Protein AF-A0A7S3X6S9-F1 (afdb_monomer_lite)

Sequence (168 aa):
AAAVAGMRDNNAILSSRDWARRDVLMQTKCAPLPREEGRPAPRPLNLVQAATVASHAWPPQSTCETLGLTALCDTVRSVAVNREVIAAVSNKNIFHMLQLYVNGIKAAGIKNSMVVALDDETAAWLKVRDVANYVKVLRSRTGDTGNHATSGLKFKVLIDFLSVGCSV

pLDDT: mean 81.26, std 14.82, range [34.44, 97.06]

Radius of gyration: 19.45 Å; chains: 1; bounding box: 44×47×46 Å

Organism: NCBI:txid141414

Structure (mmCIF, N/CA/C/O backbone):
data_AF-A0A7S3X6S9-F1
#
_entry.id   AF-A0A7S3X6S9-F1
#
loop_
_atom_site.group_PDB
_atom_site.id
_atom_site.type_symbol
_atom_site.label_atom_id
_atom_site.label_alt_id
_atom_site.label_comp_id
_atom_site.label_asym_id
_atom_site.label_entity_id
_atom_site.label_seq_id
_atom_site.pdbx_PDB_ins_code
_atom_site.Cartn_x
_atom_site.Cartn_y
_atom_site.Cartn_z
_atom_site.occupancy
_atom_site.B_iso_or_equiv
_atom_site.auth_seq_id
_atom_site.auth_comp_id
_atom_site.auth_asym_id
_atom_site.auth_atom_id
_atom_site.pdbx_PDB_model_num
ATOM 1 N N . ALA A 1 1 ? 4.856 -30.097 20.262 1.00 42.97 1 ALA A N 1
ATOM 2 C CA . ALA A 1 1 ? 6.168 -29.552 19.867 1.00 42.97 1 ALA A CA 1
ATOM 3 C C . ALA A 1 1 ? 7.185 -30.003 20.903 1.00 42.97 1 ALA A C 1
ATOM 5 O O . ALA A 1 1 ? 7.035 -29.650 22.067 1.00 42.97 1 ALA A O 1
ATOM 6 N N . ALA A 1 2 ? 8.129 -30.867 20.527 1.00 34.44 2 ALA A N 1
ATOM 7 C CA . ALA A 1 2 ? 9.172 -31.302 21.447 1.00 34.44 2 ALA A CA 1
ATOM 8 C C . ALA A 1 2 ? 10.107 -30.115 21.705 1.00 34.44 2 ALA A C 1
ATOM 10 O O . ALA A 1 2 ? 10.751 -29.619 20.783 1.00 34.44 2 ALA A O 1
ATOM 11 N N . ALA A 1 3 ? 10.126 -29.627 22.944 1.00 38.00 3 ALA A N 1
ATOM 12 C CA . ALA A 1 3 ? 11.103 -28.647 23.383 1.00 38.00 3 ALA A CA 1
ATOM 13 C C . ALA A 1 3 ? 12.498 -29.268 23.234 1.00 38.00 3 ALA A C 1
ATOM 15 O O . ALA A 1 3 ? 12.818 -30.251 23.902 1.00 38.00 3 ALA A O 1
ATOM 16 N N . VAL A 1 4 ? 13.320 -28.720 22.340 1.00 45.75 4 VAL A N 1
ATOM 17 C CA . VAL A 1 4 ? 14.735 -29.086 22.262 1.00 45.75 4 VAL A CA 1
ATOM 18 C C . VAL A 1 4 ? 15.390 -28.544 23.531 1.00 45.75 4 VAL A C 1
ATOM 20 O O . VAL A 1 4 ? 15.511 -27.335 23.721 1.00 45.75 4 VAL A O 1
ATOM 23 N N . ALA A 1 5 ? 15.735 -29.449 24.444 1.00 41.09 5 ALA A N 1
ATOM 24 C CA . ALA A 1 5 ? 16.357 -29.119 25.717 1.00 41.09 5 ALA A CA 1
ATOM 25 C C . ALA A 1 5 ? 17.654 -28.319 25.492 1.00 41.09 5 ALA A C 1
ATOM 27 O O . ALA A 1 5 ? 18.556 -28.773 24.787 1.00 41.09 5 ALA A O 1
ATOM 28 N N . GLY A 1 6 ? 17.743 -27.125 26.089 1.00 49.75 6 GLY A N 1
ATOM 29 C CA . GLY A 1 6 ? 18.994 -26.359 26.174 1.00 49.75 6 GLY A CA 1
ATOM 30 C C . GLY A 1 6 ? 18.867 -24.841 26.035 1.00 49.75 6 GLY A C 1
ATOM 31 O O . GLY A 1 6 ? 19.658 -24.127 26.634 1.00 49.75 6 GLY A O 1
ATOM 32 N N . MET A 1 7 ? 17.851 -24.327 25.338 1.00 50.16 7 MET A N 1
ATOM 33 C CA . MET A 1 7 ? 17.516 -22.894 25.291 1.00 50.16 7 MET A CA 1
ATOM 34 C C . MET A 1 7 ? 15.994 -22.772 25.236 1.00 50.16 7 MET A C 1
ATOM 36 O O . MET A 1 7 ? 15.368 -23.235 24.291 1.00 50.16 7 MET A O 1
ATOM 40 N N . ARG A 1 8 ? 15.380 -22.186 26.272 1.00 55.28 8 ARG A N 1
ATOM 41 C CA . ARG A 1 8 ? 13.912 -22.064 26.390 1.00 55.28 8 ARG A CA 1
ATOM 42 C C . ARG A 1 8 ? 13.297 -21.017 25.452 1.00 55.28 8 ARG A C 1
ATOM 44 O O . ARG A 1 8 ? 12.090 -20.812 25.503 1.00 55.28 8 ARG A O 1
ATOM 51 N N . ASP A 1 9 ? 14.102 -20.356 24.624 1.00 69.88 9 ASP A N 1
ATOM 52 C CA . ASP A 1 9 ? 13.660 -19.234 23.805 1.00 69.88 9 ASP A CA 1
ATOM 53 C C . ASP A 1 9 ? 13.986 -19.456 22.322 1.00 69.88 9 ASP A C 1
ATOM 55 O O . ASP A 1 9 ? 15.145 -19.433 21.898 1.00 69.88 9 ASP A O 1
ATOM 59 N N . ASN A 1 10 ? 12.935 -19.636 21.523 1.00 71.38 10 ASN A N 1
ATOM 60 C CA . ASN A 1 10 ? 13.017 -19.736 20.069 1.00 71.38 10 ASN A CA 1
ATOM 61 C C . ASN A 1 10 ? 13.674 -18.488 19.446 1.00 71.38 10 ASN A C 1
ATOM 63 O O . ASN A 1 10 ? 14.363 -18.613 18.435 1.00 71.38 10 ASN A O 1
ATOM 67 N N . ASN A 1 11 ? 13.547 -17.303 20.057 1.00 70.75 11 ASN A N 1
ATOM 68 C CA . ASN A 1 11 ? 14.219 -16.087 19.586 1.00 70.75 11 ASN A CA 1
ATOM 69 C C . ASN A 1 11 ? 15.736 -16.152 19.783 1.00 70.75 11 ASN A C 1
ATOM 71 O O . ASN A 1 11 ? 16.501 -15.654 18.951 1.00 70.75 11 ASN A O 1
ATOM 75 N N . ALA A 1 12 ? 16.190 -16.806 20.851 1.00 71.56 12 ALA A N 1
ATOM 76 C CA . ALA A 1 12 ? 17.608 -17.017 21.098 1.00 71.56 12 ALA A CA 1
ATOM 77 C C . ALA A 1 12 ? 18.196 -18.020 20.089 1.00 71.56 12 ALA A C 1
ATOM 79 O O . ALA A 1 12 ? 19.306 -17.821 19.606 1.00 71.56 12 ALA A O 1
ATOM 80 N N . ILE A 1 13 ? 17.427 -19.036 19.677 1.00 73.94 13 ILE A N 1
ATOM 81 C CA . ILE A 1 13 ? 17.821 -19.962 18.600 1.00 73.94 13 ILE A CA 1
ATOM 82 C C . ILE A 1 13 ? 17.874 -19.231 17.250 1.00 73.94 13 ILE A C 1
ATOM 84 O O . ILE A 1 13 ? 18.866 -19.353 16.533 1.00 73.94 13 ILE A O 1
ATOM 88 N N . LEU A 1 14 ? 16.864 -18.415 16.921 1.00 73.94 14 LEU A N 1
ATOM 89 C CA . LEU A 1 14 ? 16.832 -17.636 15.675 1.00 73.94 14 LEU A CA 1
ATOM 90 C C . LEU A 1 14 ? 17.973 -16.614 15.576 1.00 73.94 14 LEU A C 1
ATOM 92 O O . LEU A 1 14 ? 18.473 -16.378 14.478 1.00 73.94 14 LEU A O 1
ATOM 96 N N . SER A 1 15 ? 18.392 -16.009 16.688 1.00 77.25 15 SER A N 1
ATOM 97 C CA . SER A 1 15 ? 19.510 -15.052 16.722 1.00 77.25 15 SER A CA 1
ATOM 98 C C . SER A 1 15 ? 20.886 -15.710 16.897 1.00 77.25 15 SER A C 1
ATOM 100 O O . SER A 1 15 ? 21.910 -15.047 16.727 1.00 77.25 15 SER A O 1
ATOM 102 N N . SER A 1 16 ? 20.929 -17.013 17.189 1.00 77.94 16 SER A N 1
ATOM 103 C CA . SER A 1 16 ? 22.171 -17.776 17.308 1.00 77.94 16 SER A CA 1
ATOM 104 C C . SER A 1 16 ? 22.775 -18.154 15.951 1.00 77.94 16 SER A C 1
ATOM 106 O O . SER A 1 16 ? 22.122 -18.139 14.905 1.00 77.94 16 SER A O 1
ATOM 108 N N . ARG A 1 17 ? 24.045 -18.568 15.990 1.00 82.88 17 ARG A N 1
ATOM 109 C CA . ARG A 1 17 ? 24.733 -19.258 14.892 1.00 82.88 17 ARG A CA 1
ATOM 110 C C . ARG A 1 17 ? 24.494 -20.777 14.911 1.00 82.88 17 ARG A C 1
ATOM 112 O O . ARG A 1 17 ? 25.267 -21.510 14.326 1.00 82.88 17 ARG A O 1
ATOM 119 N N . ASP A 1 18 ? 23.468 -21.284 15.587 1.00 82.06 18 ASP A N 1
ATOM 120 C CA . ASP A 1 18 ? 23.136 -22.714 15.566 1.00 82.06 18 ASP A CA 1
ATOM 121 C C . ASP A 1 18 ? 22.225 -23.017 14.361 1.00 82.06 18 ASP A C 1
ATOM 123 O O . ASP A 1 18 ? 20.998 -23.088 14.473 1.00 82.06 18 ASP A O 1
ATOM 127 N N . TRP A 1 19 ? 22.832 -23.117 13.170 1.00 80.06 19 TRP A N 1
ATOM 128 C CA . TRP A 1 19 ? 22.105 -23.263 11.899 1.00 80.06 19 TRP A CA 1
ATOM 129 C C . TRP A 1 19 ? 21.225 -24.519 11.864 1.00 80.06 19 TRP A C 1
ATOM 131 O O . TRP A 1 19 ? 20.090 -24.452 11.404 1.00 80.06 19 TRP A O 1
ATOM 141 N N . ALA A 1 20 ? 21.698 -25.631 12.435 1.00 81.44 20 ALA A N 1
ATOM 142 C CA . ALA A 1 20 ? 20.950 -26.886 12.471 1.00 81.44 20 ALA A CA 1
ATOM 143 C C . ALA A 1 20 ? 19.651 -26.753 13.281 1.00 81.44 20 ALA A C 1
ATOM 145 O O . ALA A 1 20 ? 18.583 -27.167 12.829 1.00 81.44 20 ALA A O 1
ATOM 146 N N . ARG A 1 21 ? 19.707 -26.130 14.467 1.00 74.31 21 ARG A N 1
ATOM 147 C CA . ARG A 1 21 ? 18.496 -25.891 15.267 1.00 74.31 21 ARG A CA 1
ATOM 148 C C . ARG A 1 21 ? 17.587 -24.837 14.654 1.00 74.31 21 ARG A C 1
ATOM 150 O O . ARG A 1 21 ? 16.367 -24.957 14.768 1.00 74.31 21 ARG A O 1
ATOM 157 N N . ARG A 1 22 ? 18.157 -23.828 13.994 1.00 75.25 22 ARG A N 1
ATOM 158 C CA . ARG A 1 22 ? 17.389 -22.824 13.257 1.00 75.25 22 ARG A CA 1
ATOM 159 C C . ARG A 1 22 ? 16.584 -23.467 12.129 1.00 75.25 22 ARG A C 1
ATOM 161 O O . ARG A 1 22 ? 15.400 -23.169 12.012 1.00 75.25 22 ARG A O 1
ATOM 168 N N . ASP A 1 23 ? 17.172 -24.382 11.365 1.00 77.25 23 ASP A N 1
ATOM 169 C CA . ASP A 1 23 ? 16.475 -25.083 10.282 1.00 77.25 23 ASP A CA 1
ATOM 170 C C . ASP A 1 23 ? 15.324 -25.944 10.811 1.00 77.25 23 ASP A C 1
ATOM 172 O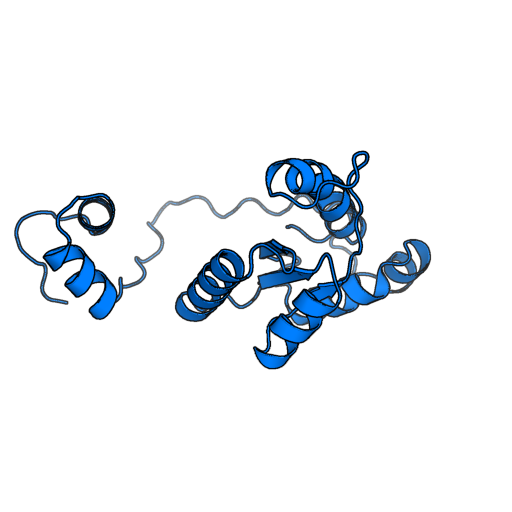 O . ASP A 1 23 ? 14.208 -25.869 10.296 1.00 77.25 23 ASP A O 1
ATOM 176 N N . VAL A 1 24 ? 15.546 -26.681 11.905 1.00 75.69 24 VAL A N 1
ATOM 177 C CA . VAL A 1 24 ? 14.489 -27.459 12.574 1.00 75.69 24 VAL A CA 1
ATOM 178 C C . VAL A 1 24 ? 13.360 -26.553 13.079 1.00 75.69 24 VAL A C 1
ATOM 180 O O . VAL A 1 24 ? 12.184 -26.874 12.902 1.00 75.69 24 VAL A O 1
ATOM 183 N N . LEU A 1 25 ? 13.681 -25.399 13.672 1.00 74.12 25 LEU A N 1
ATOM 184 C CA . LEU A 1 25 ? 12.688 -24.432 14.149 1.00 74.12 25 LEU A CA 1
ATOM 185 C C . LEU A 1 25 ? 11.874 -23.823 12.992 1.00 74.12 25 LEU A C 1
ATOM 187 O O . LEU A 1 25 ? 10.652 -23.702 13.080 1.00 74.12 25 LEU A O 1
ATOM 191 N N . MET A 1 26 ? 12.534 -23.485 11.883 1.00 72.00 26 MET A N 1
ATOM 192 C CA . MET A 1 26 ? 11.876 -22.952 10.685 1.00 72.00 26 MET A CA 1
ATOM 193 C C . MET A 1 26 ? 10.982 -24.003 10.008 1.00 72.00 26 MET A C 1
ATOM 195 O O . MET A 1 26 ? 9.922 -23.654 9.490 1.00 72.00 26 MET A O 1
ATOM 199 N N . GLN A 1 27 ? 11.356 -25.287 10.060 1.00 71.88 27 GLN A N 1
ATOM 200 C CA . GLN A 1 27 ? 10.537 -26.404 9.566 1.00 71.88 27 GLN A CA 1
ATOM 201 C C . GLN A 1 27 ? 9.329 -26.694 10.463 1.00 71.88 27 GLN A C 1
ATOM 203 O O . GLN A 1 27 ? 8.237 -26.968 9.967 1.00 71.88 27 GLN A O 1
ATOM 208 N N . THR A 1 28 ? 9.511 -26.626 11.782 1.00 69.81 28 THR A N 1
ATOM 209 C CA . THR A 1 28 ? 8.459 -26.956 12.756 1.00 69.81 28 THR A CA 1
ATOM 210 C C . THR A 1 28 ? 7.457 -25.824 12.985 1.00 69.81 28 THR A C 1
ATOM 212 O O . THR A 1 28 ? 6.378 -26.101 13.507 1.00 69.81 28 THR A O 1
ATOM 215 N N . LYS A 1 29 ? 7.765 -24.607 12.501 1.00 65.12 29 LYS A N 1
ATOM 216 C CA . LYS A 1 29 ? 7.004 -23.353 12.650 1.00 65.12 29 LYS A CA 1
ATOM 217 C C . LYS A 1 29 ? 6.791 -22.962 14.122 1.00 65.12 29 LYS A C 1
ATOM 219 O O . LYS A 1 29 ? 6.420 -23.766 14.972 1.00 65.12 29 LYS A O 1
ATOM 224 N N . CYS A 1 30 ? 6.983 -21.685 14.445 1.00 67.19 30 CYS A N 1
ATOM 225 C CA . CYS A 1 30 ? 6.664 -21.187 15.783 1.00 67.19 30 CYS A CA 1
ATOM 226 C C . CYS A 1 30 ? 5.145 -21.212 16.007 1.00 67.19 30 CYS A C 1
ATOM 228 O O . CYS A 1 30 ? 4.387 -20.702 15.180 1.00 67.19 30 CYS A O 1
ATOM 230 N N . ALA A 1 31 ? 4.700 -21.763 17.139 1.00 67.12 31 ALA A N 1
ATOM 231 C CA . ALA A 1 31 ? 3.320 -21.593 17.576 1.00 67.12 31 ALA A CA 1
ATOM 232 C C . ALA A 1 31 ? 3.111 -20.134 18.029 1.00 67.12 31 ALA A C 1
ATOM 234 O O . ALA A 1 31 ? 3.965 -19.608 18.752 1.00 67.12 31 ALA A O 1
ATOM 235 N N . PRO A 1 32 ? 2.013 -19.468 17.628 1.00 63.69 32 PRO A N 1
ATOM 236 C CA . PRO A 1 32 ? 1.687 -18.154 18.160 1.00 63.69 32 PRO A CA 1
ATOM 237 C C . PRO A 1 32 ? 1.478 -18.268 19.671 1.00 63.69 32 PRO A C 1
ATOM 239 O O . PRO A 1 32 ? 0.712 -19.111 20.140 1.00 63.69 32 PRO A O 1
ATOM 242 N N . LEU A 1 33 ? 2.179 -17.432 20.436 1.00 68.88 33 LEU A N 1
ATOM 243 C CA . LEU A 1 33 ? 1.949 -17.338 21.873 1.00 68.88 33 LEU A CA 1
ATOM 244 C C . LEU A 1 33 ? 0.613 -16.624 22.120 1.00 68.88 33 LEU A C 1
ATOM 246 O O . LEU A 1 33 ? 0.304 -15.658 21.412 1.00 68.88 33 LEU A O 1
ATOM 250 N N . PRO A 1 34 ? -0.182 -17.064 23.112 1.00 71.06 34 PRO A N 1
ATOM 251 C CA . PRO A 1 34 ? -1.343 -16.303 23.534 1.00 71.06 34 PRO A CA 1
ATOM 252 C C . PRO A 1 34 ? -0.891 -14.919 24.003 1.00 71.06 34 PRO A C 1
ATOM 254 O O . PRO A 1 34 ? 0.214 -14.739 24.520 1.00 71.06 34 PRO A O 1
ATOM 257 N N . ARG A 1 35 ? -1.755 -13.924 23.810 1.00 70.31 35 ARG A N 1
ATOM 258 C CA . ARG A 1 35 ? -1.521 -12.587 24.351 1.00 70.31 35 ARG A CA 1
ATOM 259 C C . ARG A 1 35 ? -1.353 -12.701 25.869 1.00 70.31 35 ARG A C 1
ATOM 261 O O . ARG A 1 35 ? -2.234 -13.237 26.530 1.00 70.31 35 ARG A O 1
ATOM 268 N N . GLU A 1 36 ? -0.245 -12.185 26.397 1.00 78.12 36 GLU A N 1
ATOM 269 C CA . GLU A 1 36 ? 0.003 -12.140 27.843 1.00 78.12 36 GLU A CA 1
ATOM 270 C C . GLU A 1 36 ? -1.147 -11.423 28.569 1.00 78.12 36 GLU A C 1
ATOM 272 O O . GLU A 1 36 ? -1.551 -10.318 28.177 1.00 78.12 36 GLU A O 1
ATOM 277 N N . GLU A 1 37 ? -1.670 -12.055 29.623 1.00 79.44 37 GLU A N 1
ATOM 278 C CA . GLU A 1 37 ? -2.669 -11.452 30.504 1.00 79.44 37 GLU A CA 1
ATOM 279 C C . GLU A 1 37 ? -2.120 -10.153 31.109 1.00 79.44 37 GLU A C 1
ATOM 281 O O . GLU A 1 37 ? -0.960 -10.067 31.506 1.00 79.44 37 GLU A O 1
ATOM 286 N N . GLY A 1 38 ? -2.944 -9.103 31.131 1.00 81.31 38 GLY A N 1
ATOM 287 C CA . GLY A 1 38 ? -2.544 -7.788 31.640 1.00 81.31 38 GLY A CA 1
ATOM 288 C C . GLY A 1 38 ? -1.829 -6.875 30.637 1.00 81.31 38 GLY A C 1
ATOM 289 O O . GLY A 1 38 ? -1.578 -5.716 30.968 1.00 81.31 38 GLY A O 1
ATOM 290 N N . ARG A 1 39 ? -1.551 -7.308 29.392 1.00 76.50 39 ARG A N 1
ATOM 291 C CA . ARG A 1 39 ? -1.072 -6.363 28.364 1.00 76.50 39 ARG A CA 1
ATOM 292 C C . ARG A 1 39 ? -2.138 -5.304 28.062 1.00 76.50 39 ARG A C 1
ATOM 294 O O . ARG A 1 39 ? -3.241 -5.687 27.647 1.00 76.50 39 ARG A O 1
ATOM 301 N N . PRO A 1 40 ? -1.811 -3.999 28.143 1.00 81.50 40 PRO A N 1
ATOM 302 C CA . PRO A 1 40 ? -2.761 -2.933 27.849 1.00 81.50 40 PRO A CA 1
ATOM 303 C C . PRO A 1 40 ? -3.306 -3.074 26.429 1.00 81.50 40 PRO A C 1
ATOM 305 O O . PRO A 1 40 ? -2.583 -3.466 25.504 1.00 81.50 40 PRO A O 1
ATOM 308 N N . ALA A 1 41 ? -4.601 -2.800 26.254 1.00 78.50 41 ALA A N 1
ATOM 309 C CA . ALA A 1 41 ? -5.222 -2.793 24.934 1.00 78.50 41 ALA A CA 1
ATOM 310 C C . ALA A 1 41 ? -4.424 -1.875 23.983 1.00 78.50 41 ALA A C 1
ATOM 312 O O . ALA A 1 41 ? -3.895 -0.854 24.437 1.00 78.50 41 ALA A O 1
ATOM 313 N N . PRO A 1 42 ? -4.298 -2.223 22.687 1.00 79.19 42 PRO A N 1
ATOM 314 C CA . PRO A 1 42 ? -3.674 -1.328 21.722 1.00 79.19 42 PRO A CA 1
ATOM 315 C C . PRO A 1 42 ? -4.357 0.039 21.779 1.00 79.19 42 PRO A C 1
ATOM 317 O O . PRO A 1 42 ? -5.587 0.119 21.822 1.00 79.19 42 PRO A O 1
ATOM 320 N N . ARG A 1 43 ? -3.564 1.115 21.812 1.00 81.25 43 ARG A N 1
ATOM 321 C CA . ARG A 1 43 ? -4.111 2.474 21.774 1.00 81.25 43 ARG A CA 1
ATOM 322 C C . ARG A 1 43 ? -4.892 2.646 20.465 1.00 81.25 43 ARG A C 1
ATOM 324 O O . ARG A 1 43 ? -4.364 2.250 19.425 1.00 81.25 43 ARG A O 1
ATOM 331 N N . PRO A 1 44 ? -6.089 3.259 20.478 1.00 76.19 44 PRO A N 1
ATOM 332 C CA . PRO A 1 44 ? -6.787 3.570 19.239 1.00 76.19 44 PRO A CA 1
ATOM 333 C C . PRO A 1 44 ? -5.930 4.470 18.341 1.00 76.19 44 PRO A C 1
ATOM 335 O O . PRO A 1 44 ? -5.154 5.308 18.821 1.00 76.19 44 PRO A O 1
ATOM 338 N N . LEU A 1 45 ? -6.083 4.294 17.029 1.00 73.94 45 LEU A N 1
ATOM 339 C CA . LEU A 1 45 ? -5.426 5.141 16.043 1.00 73.94 45 LEU A CA 1
ATOM 340 C C . LEU A 1 45 ? -5.861 6.597 16.209 1.00 73.94 45 LEU A C 1
ATOM 342 O O . LEU A 1 45 ? -7.038 6.895 16.417 1.00 73.94 45 LEU A O 1
ATOM 346 N N . ASN A 1 46 ? -4.906 7.512 16.052 1.00 78.69 46 ASN A N 1
ATOM 347 C CA . ASN A 1 46 ? -5.212 8.930 15.919 1.00 78.69 46 ASN A CA 1
ATOM 348 C C . ASN A 1 46 ? -5.534 9.224 14.451 1.00 78.69 46 ASN A C 1
ATOM 350 O O . ASN A 1 46 ? -4.651 9.593 13.677 1.00 78.69 46 ASN A O 1
ATOM 354 N N . LEU A 1 47 ? -6.774 8.947 14.054 1.00 74.12 47 LEU A N 1
ATOM 355 C CA . LEU A 1 47 ? -7.193 9.068 12.664 1.00 74.12 47 LEU A CA 1
ATOM 356 C C . LEU A 1 47 ? -7.218 10.541 12.241 1.00 74.12 47 LEU A C 1
ATOM 358 O O . LEU A 1 47 ? -7.929 11.349 12.833 1.00 74.12 47 LEU A O 1
ATOM 362 N N . VAL A 1 48 ? -6.487 10.866 11.171 1.00 72.31 48 VAL A N 1
ATOM 363 C CA . VAL A 1 48 ? -6.519 12.197 10.536 1.00 72.31 48 VAL A CA 1
ATOM 364 C C . VAL A 1 48 ? -7.920 12.506 9.994 1.00 72.31 48 VAL A C 1
ATOM 366 O O . VAL A 1 48 ? -8.366 13.649 10.022 1.00 72.31 48 VAL A O 1
ATOM 369 N N . GLN A 1 49 ? -8.643 11.474 9.549 1.00 67.69 49 GLN A N 1
ATOM 370 C CA . GLN A 1 49 ? -10.031 11.571 9.113 1.00 67.69 49 GLN A CA 1
ATOM 371 C C . GLN A 1 49 ? -10.961 10.930 10.148 1.00 67.69 49 GLN A C 1
ATOM 373 O O . GLN A 1 49 ? -10.805 9.754 10.485 1.00 67.69 49 GLN A O 1
ATOM 378 N N . ALA A 1 50 ? -11.943 11.696 10.632 1.00 63.81 50 ALA A N 1
ATOM 379 C CA . ALA A 1 50 ? -12.831 11.287 11.716 1.00 63.81 50 ALA A CA 1
ATOM 380 C C . ALA A 1 50 ? -13.487 9.910 11.477 1.00 63.81 50 ALA A C 1
ATOM 382 O O . ALA A 1 50 ? -13.911 9.563 10.371 1.00 63.81 50 ALA A O 1
ATOM 383 N N . ALA A 1 51 ? -13.606 9.126 12.552 1.00 60.88 51 ALA A N 1
ATOM 384 C CA . ALA A 1 51 ? -14.271 7.819 12.552 1.00 60.88 51 ALA A CA 1
ATOM 385 C C . ALA A 1 51 ? -15.792 7.899 12.299 1.00 60.88 51 ALA A C 1
ATOM 387 O O . ALA A 1 51 ? -16.441 6.867 12.174 1.00 60.88 51 ALA A O 1
ATOM 388 N N . THR A 1 52 ? -16.360 9.109 12.219 1.00 57.03 52 THR A N 1
ATOM 389 C CA . THR A 1 52 ? -17.785 9.358 11.946 1.00 57.03 52 THR A CA 1
ATOM 390 C C . THR A 1 52 ? -18.204 8.983 10.525 1.00 57.03 52 THR A C 1
ATOM 392 O O . THR A 1 52 ? -19.384 8.748 10.283 1.00 57.03 52 THR A O 1
ATOM 395 N N . VAL A 1 53 ? -17.256 8.872 9.589 1.00 60.94 53 VAL A N 1
ATOM 396 C CA . VAL A 1 53 ? -17.500 8.211 8.303 1.00 60.94 53 VAL A CA 1
ATOM 397 C C . VAL A 1 53 ? -17.621 6.712 8.575 1.00 60.94 53 VAL A C 1
ATOM 399 O O . VAL A 1 53 ? -16.652 6.105 9.042 1.00 60.94 53 VAL A O 1
ATOM 402 N N . ALA A 1 54 ? -18.789 6.123 8.289 1.00 64.12 54 ALA A N 1
ATOM 403 C CA . ALA A 1 54 ? -19.009 4.681 8.405 1.00 64.12 54 ALA A CA 1
ATOM 404 C C . ALA A 1 54 ? -17.828 3.915 7.782 1.00 64.12 54 ALA A C 1
ATOM 406 O O . ALA A 1 54 ? -17.332 4.312 6.728 1.00 64.12 54 ALA A O 1
ATOM 407 N N . SER A 1 55 ? -17.356 2.837 8.417 1.00 61.44 55 SER A N 1
ATOM 408 C CA . SER A 1 55 ? -16.149 2.113 7.972 1.00 61.44 55 SER A CA 1
ATOM 409 C C . SER A 1 55 ? -16.217 1.681 6.501 1.00 61.44 55 SER A C 1
ATOM 411 O O . SER A 1 55 ? -15.197 1.677 5.820 1.00 61.44 55 SER A O 1
ATOM 413 N N . HIS A 1 56 ? -17.423 1.407 5.999 1.00 63.22 56 HIS A N 1
ATOM 414 C CA . HIS A 1 56 ? -17.717 1.033 4.612 1.00 63.22 56 HIS A CA 1
ATOM 415 C C . HIS A 1 56 ? -17.606 2.198 3.607 1.00 63.22 56 HIS A C 1
ATOM 417 O O . HIS A 1 56 ? -17.469 1.965 2.412 1.00 63.22 56 HIS A O 1
ATOM 423 N N . ALA A 1 57 ? -17.681 3.445 4.078 1.00 76.62 57 ALA A N 1
ATOM 424 C CA . ALA A 1 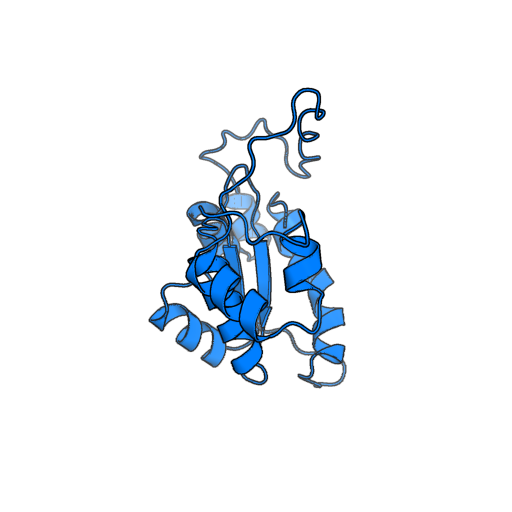57 ? -17.612 4.668 3.273 1.00 76.62 57 ALA A CA 1
ATOM 425 C C . ALA A 1 57 ? -16.208 5.310 3.287 1.00 76.62 57 ALA A C 1
ATOM 427 O O . ALA A 1 57 ? -16.025 6.438 2.829 1.00 76.62 57 ALA A O 1
ATOM 428 N N . TRP A 1 58 ? -15.216 4.597 3.829 1.00 85.69 58 TRP A N 1
ATOM 429 C CA . TRP A 1 58 ? -13.823 5.017 3.899 1.00 85.69 58 TRP A CA 1
ATOM 430 C C . TRP A 1 58 ? -12.949 4.239 2.884 1.00 85.69 58 TRP A C 1
ATOM 432 O O . TRP A 1 58 ? -13.154 3.037 2.705 1.00 85.69 58 TRP A O 1
ATOM 442 N N . PRO A 1 59 ? -11.960 4.883 2.233 1.00 89.81 59 PRO A N 1
ATOM 443 C CA . PRO A 1 59 ? -11.788 6.335 2.154 1.00 89.81 59 PRO A CA 1
ATOM 444 C C . PRO A 1 59 ? -12.922 6.985 1.332 1.00 89.81 59 PRO A C 1
ATOM 446 O O . PRO A 1 59 ? -13.400 6.351 0.382 1.00 89.81 59 PRO A O 1
ATOM 449 N N . PRO A 1 60 ? -13.365 8.219 1.657 1.00 86.44 60 PRO A N 1
ATOM 450 C CA . PRO A 1 60 ? -14.397 8.909 0.888 1.00 86.44 60 PRO A CA 1
ATOM 451 C C . PRO A 1 60 ? -13.958 9.146 -0.554 1.00 86.44 60 PRO A C 1
ATOM 453 O O . PRO A 1 60 ? -12.882 9.694 -0.798 1.00 86.44 60 PRO A O 1
ATOM 456 N N . GLN A 1 61 ? -14.822 8.791 -1.503 1.00 87.50 61 GLN A N 1
ATOM 457 C CA . GLN A 1 61 ? -14.532 8.907 -2.933 1.00 87.50 61 GLN A CA 1
ATOM 458 C C . GLN A 1 61 ? -14.136 10.336 -3.340 1.00 87.50 61 GLN A C 1
ATOM 460 O O . GLN A 1 61 ? -13.161 10.522 -4.062 1.00 87.50 61 GLN A O 1
ATOM 465 N N . SER A 1 62 ? -14.808 11.351 -2.791 1.00 87.88 62 SER A N 1
ATOM 466 C CA . SER A 1 62 ? -14.493 12.762 -3.045 1.00 87.88 62 SER A CA 1
ATOM 467 C C . SER A 1 62 ? -13.075 13.150 -2.613 1.00 87.88 62 SER A C 1
ATOM 469 O O . SER A 1 62 ? -12.413 13.926 -3.301 1.00 87.88 62 SER A O 1
ATOM 471 N N . THR A 1 63 ? -12.571 12.597 -1.504 1.00 87.81 63 THR A N 1
ATOM 472 C CA . THR A 1 63 ? -11.185 12.802 -1.058 1.00 87.81 63 THR A CA 1
ATOM 473 C C . THR A 1 63 ? -10.207 12.136 -2.022 1.00 87.81 63 THR A C 1
ATOM 475 O O . THR A 1 63 ? -9.222 12.756 -2.416 1.00 87.81 63 THR A O 1
ATOM 478 N N . CYS A 1 64 ? -10.497 10.904 -2.442 1.00 91.00 64 CYS A N 1
ATOM 479 C CA . CYS A 1 64 ? -9.669 10.159 -3.390 1.00 91.00 64 CYS A CA 1
ATOM 480 C C . CYS A 1 64 ? -9.536 10.880 -4.734 1.00 91.00 64 CYS A C 1
ATOM 482 O O . CYS A 1 64 ? -8.429 11.009 -5.250 1.00 91.00 64 CYS A O 1
ATOM 484 N N . GLU A 1 65 ? -10.645 11.396 -5.265 1.00 92.50 65 GLU A N 1
ATOM 485 C CA . GLU A 1 65 ? -10.681 12.132 -6.531 1.00 92.50 65 GLU A CA 1
ATOM 486 C C . GLU A 1 65 ? -9.969 13.482 -6.425 1.00 92.50 65 GLU A C 1
ATOM 488 O O . GLU A 1 65 ? -9.118 13.789 -7.255 1.00 92.50 65 GLU A O 1
ATOM 493 N N . THR A 1 66 ? -10.241 14.252 -5.364 1.00 91.62 66 THR A N 1
ATOM 494 C CA . THR A 1 66 ? -9.614 15.569 -5.140 1.00 91.62 66 THR A CA 1
ATOM 495 C C . THR A 1 66 ? -8.090 15.467 -5.041 1.00 91.62 66 THR A C 1
ATOM 497 O O . THR A 1 66 ? -7.375 16.342 -5.522 1.00 91.62 66 THR A O 1
ATOM 500 N N . LEU A 1 67 ? -7.580 14.396 -4.425 1.00 89.56 67 LEU A N 1
ATOM 501 C CA . LEU A 1 67 ? -6.143 14.163 -4.266 1.00 89.56 67 LEU A CA 1
ATOM 502 C C . LEU A 1 67 ? -5.509 13.422 -5.456 1.00 89.56 67 LEU A C 1
ATOM 504 O O . LEU A 1 67 ? -4.288 13.278 -5.490 1.00 89.56 67 LEU A O 1
ATOM 508 N N . GLY A 1 68 ? -6.304 12.926 -6.410 1.00 92.69 68 GLY A N 1
ATOM 509 C CA . GLY A 1 68 ? -5.813 12.076 -7.499 1.00 92.69 68 GLY A CA 1
ATOM 510 C C . GLY A 1 68 ? -5.273 10.719 -7.024 1.00 92.69 68 GLY A C 1
ATOM 511 O O . GLY A 1 68 ? -4.384 10.153 -7.655 1.00 92.69 68 GLY A O 1
ATOM 512 N N . LEU A 1 69 ? -5.785 10.199 -5.904 1.00 94.38 69 LEU A N 1
ATOM 513 C CA . LEU A 1 69 ? -5.322 8.975 -5.234 1.00 94.38 69 LEU A CA 1
ATOM 514 C C . LEU A 1 69 ? -6.308 7.804 -5.365 1.00 94.38 69 LEU A C 1
ATOM 516 O O . LEU A 1 69 ? -6.273 6.874 -4.561 1.00 94.38 69 LEU A O 1
ATOM 520 N N . THR A 1 70 ? -7.183 7.811 -6.372 1.00 94.81 70 THR A N 1
ATOM 521 C CA . THR A 1 70 ? -8.224 6.784 -6.564 1.00 94.81 70 THR A CA 1
ATOM 522 C C . THR A 1 70 ? -7.664 5.359 -6.560 1.00 94.81 70 THR A C 1
ATOM 524 O O . THR A 1 70 ? -8.157 4.515 -5.820 1.00 94.81 70 THR A O 1
ATOM 527 N N . ALA A 1 71 ? -6.559 5.108 -7.271 1.00 94.69 71 ALA A N 1
ATOM 528 C CA . ALA A 1 71 ? -5.927 3.785 -7.303 1.00 94.69 71 ALA A CA 1
ATOM 529 C C . ALA A 1 71 ? -5.426 3.317 -5.922 1.00 94.69 71 ALA A C 1
ATOM 531 O O . ALA A 1 71 ? -5.550 2.140 -5.570 1.00 94.69 71 ALA A O 1
ATOM 532 N N . LEU A 1 72 ? -4.880 4.237 -5.117 1.00 95.69 72 LEU A N 1
ATOM 533 C CA . LEU A 1 72 ? -4.490 3.935 -3.743 1.00 95.69 72 LEU A CA 1
ATOM 534 C C . LEU A 1 72 ? -5.726 3.624 -2.897 1.00 95.69 72 LEU A C 1
ATOM 536 O O . LEU A 1 72 ? -5.737 2.610 -2.203 1.00 95.69 72 LEU A O 1
ATOM 540 N N . CYS A 1 73 ? -6.758 4.466 -2.979 1.00 95.00 73 CYS A N 1
ATOM 541 C CA . CYS A 1 73 ? -8.009 4.289 -2.249 1.00 95.00 73 CYS A CA 1
ATOM 542 C C . CYS A 1 73 ? -8.668 2.933 -2.521 1.00 95.00 73 CYS A C 1
ATOM 544 O O . CYS A 1 73 ? -9.085 2.260 -1.581 1.00 95.00 73 CYS A O 1
ATOM 546 N N . ASP A 1 74 ? -8.727 2.511 -3.783 1.00 95.00 74 ASP A N 1
ATOM 547 C CA . ASP A 1 74 ? -9.308 1.222 -4.165 1.00 95.00 74 ASP A CA 1
ATOM 548 C C . ASP A 1 74 ? -8.507 0.055 -3.591 1.00 95.00 74 ASP A C 1
ATOM 550 O O . ASP A 1 74 ? -9.075 -0.899 -3.053 1.00 95.00 74 ASP A O 1
ATOM 554 N N . THR A 1 75 ? -7.178 0.175 -3.610 1.00 95.31 75 THR A N 1
ATOM 555 C CA . THR A 1 75 ? -6.295 -0.839 -3.037 1.00 95.31 75 THR A CA 1
ATOM 556 C C . THR A 1 75 ? -6.483 -0.933 -1.525 1.00 95.31 75 THR A C 1
ATOM 558 O O . THR A 1 75 ? -6.788 -2.015 -1.024 1.00 95.31 75 THR A O 1
ATOM 561 N N . VAL A 1 76 ? -6.381 0.179 -0.784 1.00 94.94 76 VAL A N 1
ATOM 562 C CA . VAL A 1 76 ? -6.522 0.157 0.686 1.00 94.94 76 VAL A CA 1
ATOM 563 C C . VAL A 1 76 ? -7.920 -0.263 1.121 1.00 94.94 76 VAL A C 1
ATOM 565 O O . VAL A 1 76 ? -8.046 -0.955 2.122 1.00 94.94 76 VAL A O 1
ATOM 568 N N . ARG A 1 77 ? -8.970 0.052 0.354 1.00 92.50 77 ARG A N 1
ATOM 569 C CA . ARG A 1 77 ? -10.332 -0.417 0.648 1.00 92.50 77 ARG A CA 1
ATOM 570 C C . ARG A 1 77 ? -10.443 -1.943 0.604 1.00 92.50 77 ARG A C 1
ATOM 572 O O . ARG A 1 77 ? -11.227 -2.513 1.354 1.00 92.50 77 ARG A O 1
ATOM 579 N N . SER A 1 78 ? -9.654 -2.597 -0.251 1.00 92.19 78 SER A N 1
ATOM 580 C CA . SER A 1 78 ? -9.662 -4.057 -0.392 1.00 92.19 78 SER A CA 1
ATOM 581 C C . SER A 1 78 ? -8.824 -4.793 0.660 1.00 92.19 78 SER A C 1
ATOM 583 O O . SER A 1 78 ? -9.190 -5.900 1.049 1.00 92.19 78 SER A O 1
ATOM 585 N N . VAL A 1 79 ? -7.718 -4.199 1.129 1.00 94.62 79 VAL A N 1
ATOM 586 C CA . VAL A 1 79 ? -6.762 -4.893 2.015 1.00 94.62 79 VAL A CA 1
ATOM 587 C C . VAL A 1 79 ? -6.714 -4.366 3.444 1.00 94.62 79 VAL A C 1
ATOM 589 O O . VAL A 1 79 ? -6.247 -5.081 4.328 1.00 94.62 79 VAL A O 1
ATOM 592 N N . ALA A 1 80 ? -7.150 -3.133 3.705 1.00 93.19 80 ALA A N 1
ATOM 593 C CA . ALA A 1 80 ? -7.004 -2.542 5.028 1.00 93.19 80 ALA A CA 1
ATOM 594 C C . ALA A 1 80 ? -7.885 -3.246 6.060 1.00 93.19 80 ALA A C 1
ATOM 596 O O . ALA A 1 80 ? -9.065 -3.517 5.841 1.00 93.19 80 ALA A O 1
ATOM 597 N N . VAL A 1 81 ? -7.315 -3.460 7.242 1.00 90.56 81 VAL A N 1
ATOM 598 C CA . VAL A 1 81 ? -8.041 -3.925 8.425 1.00 90.56 81 VAL A CA 1
ATOM 599 C C . VAL A 1 81 ? -8.022 -2.779 9.419 1.00 90.56 81 VAL A C 1
ATOM 601 O O . VAL A 1 81 ? -6.955 -2.279 9.741 1.00 90.56 81 VAL A O 1
ATOM 604 N N . ASN A 1 82 ? -9.188 -2.308 9.867 1.00 87.50 82 ASN A N 1
ATOM 605 C CA . ASN A 1 82 ? -9.295 -1.145 10.763 1.00 87.50 82 ASN A CA 1
ATOM 606 C C . ASN A 1 82 ? -8.592 0.126 10.242 1.00 87.50 82 ASN A C 1
ATOM 608 O O . ASN A 1 82 ? -8.094 0.925 11.028 1.00 87.50 82 ASN A O 1
ATOM 612 N N . ARG A 1 83 ? -8.586 0.334 8.915 1.00 90.25 83 ARG A N 1
ATOM 613 C CA . ARG A 1 83 ? -7.844 1.417 8.237 1.00 90.25 83 ARG A CA 1
ATOM 614 C C . ARG A 1 83 ? -6.318 1.297 8.378 1.00 90.25 83 ARG A C 1
ATOM 616 O O . ARG A 1 83 ? -5.626 2.301 8.270 1.00 90.25 83 ARG A O 1
ATOM 623 N N . GLU A 1 84 ? -5.797 0.091 8.605 1.00 90.88 84 GLU A N 1
ATOM 624 C CA . GLU A 1 84 ? -4.365 -0.200 8.736 1.00 90.88 84 GLU A CA 1
ATOM 625 C C . GLU A 1 84 ? -3.880 -1.120 7.618 1.00 90.88 84 GLU A C 1
ATOM 627 O O . GLU A 1 84 ? -4.504 -2.149 7.324 1.00 90.88 84 GLU A O 1
ATOM 632 N N . VAL A 1 85 ? -2.721 -0.792 7.052 1.00 95.38 85 VAL A N 1
ATOM 633 C CA . VAL A 1 85 ? -2.000 -1.639 6.099 1.00 95.38 85 VAL A CA 1
ATOM 634 C C . VAL A 1 85 ? -0.514 -1.667 6.427 1.00 95.38 85 VAL A C 1
ATOM 636 O O . VAL A 1 85 ? 0.035 -0.702 6.937 1.00 95.38 85 VAL A O 1
ATOM 639 N N . ILE A 1 86 ? 0.162 -2.755 6.077 1.00 95.75 86 ILE A N 1
ATOM 640 C CA . ILE A 1 86 ? 1.620 -2.805 5.997 1.00 95.75 86 ILE A CA 1
ATOM 641 C C . ILE A 1 86 ? 2.002 -2.537 4.544 1.00 95.75 86 ILE A C 1
ATOM 643 O O . ILE A 1 86 ? 1.707 -3.353 3.669 1.00 95.75 86 ILE A O 1
ATOM 647 N N . ALA A 1 87 ? 2.669 -1.416 4.280 1.00 95.12 87 ALA A N 1
ATOM 648 C CA . ALA A 1 87 ? 3.134 -1.079 2.938 1.00 95.12 87 ALA A CA 1
ATOM 649 C C . ALA A 1 87 ? 4.649 -1.274 2.800 1.00 95.12 87 ALA A C 1
ATOM 651 O O . ALA A 1 87 ? 5.435 -0.714 3.564 1.00 95.12 87 ALA A O 1
ATOM 652 N N . ALA A 1 88 ? 5.076 -2.013 1.776 1.00 93.50 88 ALA A N 1
ATOM 653 C CA . ALA A 1 88 ? 6.461 -1.978 1.305 1.00 93.50 88 ALA A CA 1
ATOM 654 C C . ALA A 1 88 ? 6.580 -1.061 0.085 1.00 93.50 88 ALA A C 1
ATOM 656 O O . ALA A 1 88 ? 5.689 -1.030 -0.754 1.00 93.50 88 ALA A O 1
ATOM 657 N N . VAL A 1 89 ? 7.691 -0.339 -0.051 1.00 91.69 89 VAL A N 1
ATOM 658 C CA . VAL A 1 89 ? 7.990 0.470 -1.244 1.00 91.69 89 VAL A CA 1
ATOM 659 C C . VAL A 1 89 ? 9.120 -0.208 -2.004 1.00 91.69 89 VAL A C 1
ATOM 661 O O . VAL A 1 89 ? 10.160 -0.497 -1.410 1.00 91.69 89 VAL A O 1
ATOM 664 N N . SER A 1 90 ? 8.926 -0.497 -3.292 1.00 91.25 90 SER A N 1
ATOM 665 C CA . SER A 1 90 ? 9.903 -1.274 -4.060 1.00 91.25 90 SER A CA 1
ATOM 666 C C . SER A 1 90 ? 9.923 -0.935 -5.550 1.00 91.25 90 SER A C 1
ATOM 668 O O . SER A 1 90 ? 8.997 -0.325 -6.083 1.00 91.25 90 SER A O 1
ATOM 670 N N . ASN A 1 91 ? 11.008 -1.335 -6.207 1.00 90.56 91 ASN A N 1
ATOM 671 C CA . ASN A 1 91 ? 11.250 -1.175 -7.635 1.00 90.56 91 ASN A CA 1
ATOM 672 C C . ASN A 1 91 ? 11.929 -2.434 -8.196 1.00 90.56 91 ASN A C 1
ATOM 674 O O . ASN A 1 91 ? 12.363 -3.319 -7.444 1.00 90.56 91 ASN A O 1
ATOM 678 N N . LYS A 1 92 ? 12.074 -2.491 -9.518 1.00 90.88 92 LYS A N 1
ATOM 679 C CA . LYS A 1 92 ? 12.605 -3.667 -10.216 1.00 90.88 92 LYS A CA 1
ATOM 680 C C . LYS A 1 92 ? 14.038 -4.047 -9.848 1.00 90.88 92 LYS A C 1
ATOM 682 O O . LYS A 1 92 ? 14.416 -5.213 -9.946 1.00 90.88 92 LYS A O 1
ATOM 687 N N . ASN A 1 93 ? 14.838 -3.092 -9.375 1.00 87.75 93 ASN A N 1
ATOM 688 C CA . ASN A 1 93 ? 16.257 -3.309 -9.089 1.00 87.75 93 ASN A CA 1
ATOM 689 C C . ASN A 1 93 ? 16.484 -4.191 -7.850 1.00 87.75 93 ASN A C 1
ATOM 691 O O . ASN A 1 93 ? 17.581 -4.711 -7.652 1.00 87.75 93 ASN A O 1
ATOM 695 N N . ILE A 1 94 ? 15.461 -4.373 -7.008 1.00 86.06 94 ILE A N 1
ATOM 696 C CA . ILE A 1 94 ? 15.560 -5.091 -5.730 1.00 86.06 94 ILE A CA 1
ATOM 697 C C . ILE A 1 94 ? 14.556 -6.243 -5.605 1.00 86.06 94 ILE A C 1
ATOM 699 O O . ILE A 1 94 ? 14.152 -6.603 -4.497 1.00 86.06 94 ILE A O 1
ATOM 703 N N . PHE A 1 95 ? 14.188 -6.882 -6.722 1.00 91.19 95 PHE A N 1
ATOM 704 C CA . PHE A 1 95 ? 13.252 -8.015 -6.717 1.00 91.19 95 PHE A CA 1
ATOM 705 C C . PHE A 1 95 ? 13.635 -9.155 -5.775 1.00 91.19 95 PHE A C 1
ATOM 707 O O . PHE A 1 95 ? 12.750 -9.770 -5.188 1.00 91.19 95 PHE A O 1
ATOM 714 N N . HIS A 1 96 ? 14.926 -9.418 -5.571 1.00 89.12 96 HIS A N 1
ATOM 715 C CA . HIS A 1 96 ? 15.359 -10.438 -4.615 1.00 89.12 96 HIS A CA 1
ATOM 716 C C . HIS A 1 96 ? 14.896 -10.116 -3.178 1.00 89.12 96 HIS A C 1
ATOM 718 O O . HIS A 1 96 ? 14.399 -11.002 -2.484 1.00 89.12 96 HIS A O 1
ATOM 724 N N . MET A 1 97 ? 14.962 -8.846 -2.756 1.00 90.69 97 MET A N 1
ATOM 725 C CA . MET A 1 97 ? 14.454 -8.405 -1.450 1.00 90.69 97 MET A CA 1
ATOM 726 C C . MET A 1 97 ? 12.927 -8.379 -1.414 1.00 90.69 97 MET A C 1
ATOM 728 O O . MET A 1 97 ? 12.326 -8.800 -0.426 1.00 90.69 97 MET A O 1
ATOM 732 N N . LEU A 1 98 ? 12.288 -7.928 -2.497 1.00 93.75 98 LEU A N 1
ATOM 733 C CA . LEU A 1 98 ? 10.829 -7.915 -2.595 1.00 93.75 98 LEU A CA 1
ATOM 734 C C . LEU A 1 98 ? 10.245 -9.331 -2.499 1.00 93.75 98 LEU A C 1
ATOM 736 O O . LEU A 1 98 ? 9.251 -9.545 -1.811 1.00 93.75 98 LEU A O 1
ATOM 740 N N . GLN A 1 99 ? 10.887 -10.315 -3.130 1.00 94.75 99 GLN A N 1
ATOM 741 C CA . GLN A 1 99 ? 10.481 -11.717 -3.066 1.00 94.75 99 GLN A CA 1
ATOM 742 C C . GLN A 1 99 ? 10.573 -12.277 -1.646 1.00 94.75 99 GLN A C 1
ATOM 744 O O . GLN A 1 99 ? 9.656 -12.980 -1.220 1.00 94.75 99 GLN A O 1
ATOM 749 N N . LEU A 1 100 ? 11.629 -11.938 -0.899 1.00 93.75 100 LEU A N 1
ATOM 750 C CA . LEU A 1 100 ? 11.753 -12.313 0.511 1.00 93.75 100 LEU A CA 1
ATOM 751 C C . LEU A 1 100 ? 10.635 -11.692 1.358 1.00 93.75 100 LEU A C 1
ATOM 753 O O . LEU A 1 100 ? 10.004 -12.403 2.139 1.00 93.75 100 LEU A O 1
ATOM 757 N N . TYR A 1 101 ? 10.343 -10.403 1.160 1.00 94.50 101 TYR A N 1
ATOM 758 C CA . TYR A 1 101 ? 9.246 -9.716 1.844 1.00 94.50 101 TYR A CA 1
ATOM 759 C C . TYR A 1 101 ? 7.886 -10.366 1.549 1.00 94.50 101 TYR A C 1
ATOM 761 O O . TYR A 1 101 ? 7.181 -10.760 2.477 1.00 94.50 101 TYR A O 1
ATOM 769 N N . VAL A 1 102 ? 7.541 -10.550 0.268 1.00 95.56 102 VAL A N 1
ATOM 770 C CA . VAL A 1 102 ? 6.258 -11.142 -0.153 1.00 95.56 102 VAL A CA 1
ATOM 771 C C . VAL A 1 102 ? 6.095 -12.557 0.400 1.00 95.56 102 VAL A C 1
ATOM 773 O O . VAL A 1 102 ? 5.027 -12.903 0.907 1.00 95.56 102 VAL A O 1
ATOM 776 N N . ASN A 1 103 ? 7.150 -13.372 0.354 1.00 94.56 103 ASN A N 1
ATOM 777 C CA . ASN A 1 103 ? 7.113 -14.724 0.908 1.00 94.56 103 ASN A CA 1
ATOM 778 C C . ASN A 1 103 ? 6.926 -14.707 2.428 1.00 94.56 103 ASN A C 1
ATOM 780 O O . ASN A 1 103 ? 6.139 -15.495 2.947 1.00 94.56 103 ASN A O 1
ATOM 784 N N . GLY A 1 104 ? 7.608 -13.797 3.130 1.00 92.19 104 GLY A N 1
ATOM 785 C CA . GLY A 1 104 ? 7.483 -13.635 4.578 1.00 92.19 104 GLY A CA 1
ATOM 786 C C . GLY A 1 104 ? 6.069 -13.240 5.003 1.00 92.19 104 GLY A C 1
ATOM 787 O O . GLY A 1 104 ? 5.491 -13.885 5.873 1.00 92.19 104 GLY A O 1
ATOM 788 N N . ILE A 1 105 ? 5.480 -12.243 4.339 1.00 94.44 105 ILE A N 1
ATOM 789 C CA . ILE A 1 105 ? 4.100 -11.792 4.573 1.00 94.44 105 ILE A CA 1
ATOM 790 C C . ILE A 1 105 ? 3.096 -12.935 4.382 1.00 94.44 105 ILE A C 1
ATOM 792 O O . ILE A 1 105 ? 2.262 -13.180 5.257 1.00 94.44 105 ILE A O 1
ATOM 796 N N . LYS A 1 106 ? 3.203 -13.672 3.267 1.00 92.06 106 LYS A N 1
ATOM 797 C CA . LYS A 1 106 ? 2.311 -14.802 2.972 1.00 92.06 106 LYS A CA 1
ATOM 798 C C . LYS A 1 106 ? 2.477 -15.935 3.979 1.00 92.06 106 LYS A C 1
ATOM 800 O O . LYS A 1 106 ? 1.483 -16.465 4.467 1.00 92.06 106 LYS A O 1
ATOM 805 N N . ALA A 1 107 ? 3.716 -16.281 4.323 1.00 87.94 107 ALA A N 1
ATOM 806 C CA . ALA A 1 107 ? 4.008 -17.320 5.306 1.00 87.94 107 ALA A CA 1
ATOM 807 C C . ALA A 1 107 ? 3.500 -16.956 6.711 1.00 87.94 107 ALA A C 1
ATOM 809 O O . ALA A 1 107 ? 3.058 -17.841 7.441 1.00 87.94 107 ALA A O 1
ATOM 810 N N . ALA A 1 108 ? 3.523 -15.668 7.068 1.00 86.94 108 ALA A N 1
ATOM 811 C CA . ALA A 1 108 ? 2.984 -15.148 8.323 1.00 86.94 108 ALA A CA 1
ATOM 812 C C . ALA A 1 108 ? 1.448 -15.010 8.328 1.00 86.94 108 ALA A C 1
ATOM 814 O O . ALA A 1 108 ? 0.870 -14.710 9.370 1.00 86.94 108 ALA A O 1
ATOM 815 N N . GLY A 1 109 ? 0.774 -15.212 7.189 1.00 88.38 109 GLY A N 1
ATOM 816 C CA . GLY A 1 109 ? -0.680 -15.067 7.079 1.00 88.38 109 GLY A CA 1
ATOM 817 C C . GLY A 1 109 ? -1.174 -13.625 7.237 1.00 88.38 109 GLY A C 1
ATOM 818 O O . GLY A 1 109 ? -2.336 -13.414 7.588 1.00 88.38 109 GLY A O 1
ATOM 819 N N . ILE A 1 110 ? -0.312 -12.634 6.992 1.00 91.81 110 ILE A N 1
ATOM 820 C CA . ILE A 1 110 ? -0.658 -11.213 7.085 1.00 91.81 110 ILE A CA 1
ATOM 821 C C . ILE A 1 110 ? -1.468 -10.825 5.846 1.00 91.81 110 ILE A C 1
ATOM 823 O O . ILE A 1 110 ? -0.970 -10.881 4.723 1.00 91.81 110 ILE A O 1
ATOM 827 N N . LYS A 1 111 ? -2.727 -10.429 6.053 1.00 91.56 111 LYS A N 1
ATOM 828 C CA . LYS A 1 111 ? -3.674 -10.124 4.966 1.00 91.56 111 LYS A CA 1
ATOM 829 C C . LYS A 1 111 ? -3.747 -8.639 4.618 1.00 91.56 111 LYS A C 1
ATOM 831 O O . LYS A 1 111 ? -4.030 -8.304 3.476 1.00 91.56 111 LYS A O 1
ATOM 836 N N . ASN A 1 112 ? -3.453 -7.758 5.572 1.00 95.50 112 ASN A N 1
ATOM 837 C CA . ASN A 1 112 ? -3.484 -6.310 5.385 1.00 95.50 112 ASN A CA 1
ATOM 838 C C . ASN A 1 112 ? -2.131 -5.766 4.923 1.00 95.50 112 ASN A C 1
ATOM 840 O O . ASN A 1 112 ? -1.544 -4.901 5.564 1.00 95.50 112 ASN A O 1
ATOM 844 N N . SER A 1 113 ? -1.605 -6.299 3.822 1.00 96.62 113 SER A N 1
ATOM 845 C CA . SER A 1 113 ? -0.332 -5.846 3.259 1.00 96.62 113 SER A CA 1
ATOM 846 C C . SER A 1 113 ? -0.470 -5.475 1.792 1.00 96.62 113 SER A C 1
ATOM 848 O O . SER A 1 113 ? -1.294 -6.038 1.070 1.00 96.62 113 SER A O 1
ATOM 850 N N . MET A 1 114 ? 0.348 -4.528 1.352 1.00 96.94 114 MET A N 1
ATOM 851 C CA . MET A 1 114 ? 0.429 -4.125 -0.045 1.00 96.94 114 MET A CA 1
ATOM 852 C C . MET A 1 114 ? 1.827 -3.623 -0.394 1.00 96.94 114 MET A C 1
ATOM 854 O O . MET A 1 114 ? 2.655 -3.348 0.477 1.00 96.94 114 MET A O 1
ATOM 858 N N . VAL A 1 115 ? 2.090 -3.478 -1.688 1.00 96.50 115 VAL A N 1
ATOM 859 C CA . VAL A 1 115 ? 3.357 -2.946 -2.188 1.00 96.50 115 VAL A CA 1
ATOM 860 C C . VAL A 1 115 ? 3.113 -1.702 -3.037 1.00 96.50 115 VAL A C 1
ATOM 862 O O . VAL A 1 115 ? 2.321 -1.712 -3.975 1.00 96.50 115 VAL A O 1
ATOM 865 N N . VAL A 1 116 ? 3.821 -0.622 -2.731 1.00 95.56 116 VAL A N 1
ATOM 866 C CA . VAL A 1 116 ? 3.905 0.564 -3.581 1.00 95.56 116 VAL A CA 1
ATOM 867 C C . VAL A 1 116 ? 4.995 0.325 -4.619 1.00 95.56 116 VAL A C 1
ATOM 869 O O . VAL A 1 116 ? 6.186 0.310 -4.295 1.00 95.56 116 VAL A O 1
ATOM 872 N N . ALA A 1 117 ? 4.572 0.099 -5.859 1.00 94.62 117 ALA A N 1
ATOM 873 C CA . ALA A 1 117 ? 5.446 -0.150 -6.994 1.00 94.62 117 ALA A CA 1
ATOM 874 C C . ALA A 1 117 ? 5.914 1.183 -7.594 1.00 94.62 117 ALA A C 1
ATOM 876 O O . ALA A 1 117 ? 5.097 2.020 -7.979 1.00 94.62 117 ALA A O 1
ATOM 877 N N . LEU A 1 118 ? 7.228 1.390 -7.679 1.00 91.69 118 LEU A N 1
ATOM 878 C CA . LEU A 1 118 ? 7.805 2.615 -8.247 1.00 91.69 118 LEU A CA 1
ATOM 879 C C . LEU A 1 118 ? 7.967 2.569 -9.776 1.00 91.69 118 LEU A C 1
ATOM 881 O O . LEU A 1 118 ? 8.335 3.576 -10.381 1.00 91.69 118 LEU A O 1
ATOM 885 N N . ASP A 1 119 ? 7.69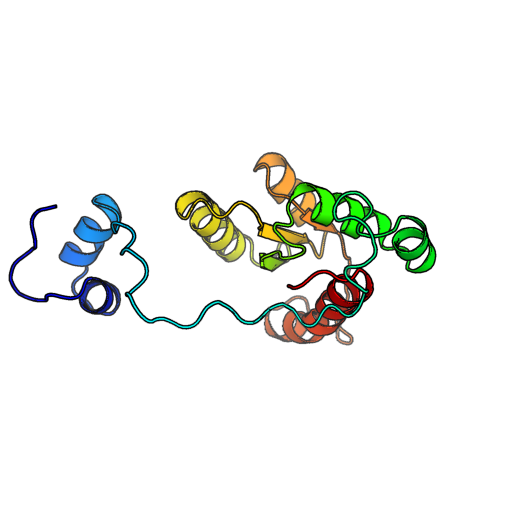0 1.417 -10.387 1.00 91.25 119 ASP A N 1
ATOM 886 C CA . ASP A 1 119 ? 7.725 1.169 -11.826 1.00 91.25 119 ASP A CA 1
ATOM 887 C C . ASP A 1 119 ? 6.697 0.093 -12.232 1.00 91.25 119 ASP A C 1
ATOM 889 O O . ASP A 1 119 ? 6.235 -0.701 -11.404 1.00 91.25 119 ASP A O 1
ATOM 893 N N . ASP A 1 120 ? 6.342 0.072 -13.519 1.00 93.81 120 ASP A N 1
ATOM 894 C CA . ASP A 1 120 ? 5.333 -0.843 -14.070 1.00 93.81 120 ASP A CA 1
ATOM 895 C C . ASP A 1 120 ? 5.799 -2.306 -14.079 1.00 93.81 120 ASP A C 1
ATOM 897 O O . ASP A 1 120 ? 4.989 -3.224 -13.946 1.00 93.81 120 ASP A O 1
ATOM 901 N N . GLU A 1 121 ? 7.109 -2.546 -14.186 1.00 95.25 121 GLU A N 1
ATOM 902 C CA . GLU A 1 121 ? 7.686 -3.895 -14.144 1.00 95.25 121 GLU A CA 1
ATOM 903 C C . GLU A 1 121 ? 7.448 -4.547 -12.776 1.00 95.25 121 GLU A C 1
ATOM 905 O O . GLU A 1 121 ? 7.071 -5.718 -12.690 1.00 95.25 121 GLU A O 1
ATOM 910 N N . THR A 1 122 ? 7.586 -3.775 -11.700 1.00 95.25 122 THR A N 1
ATOM 911 C CA . THR A 1 122 ? 7.285 -4.203 -10.332 1.00 95.25 122 THR A CA 1
ATOM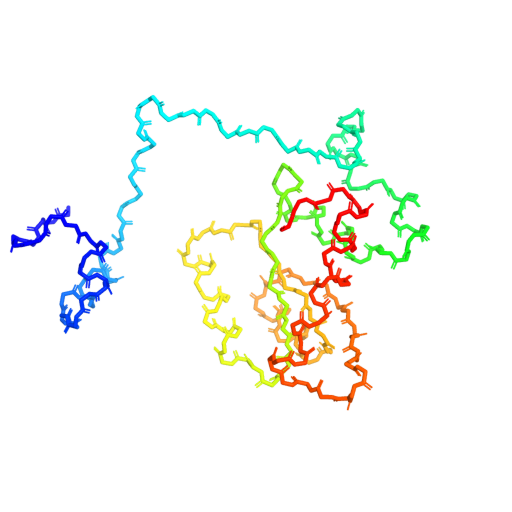 912 C C . THR A 1 122 ? 5.799 -4.472 -10.154 1.00 95.25 122 THR A C 1
ATOM 914 O O . THR A 1 122 ? 5.428 -5.498 -9.583 1.00 95.25 122 THR A O 1
ATOM 917 N N . ALA A 1 123 ? 4.936 -3.604 -10.685 1.00 96.06 123 ALA A N 1
ATOM 918 C CA . ALA A 1 123 ? 3.488 -3.801 -10.647 1.00 96.06 123 ALA A CA 1
ATOM 919 C C . ALA A 1 123 ? 3.067 -5.096 -11.365 1.00 96.06 123 ALA A C 1
ATOM 921 O O . ALA A 1 123 ? 2.311 -5.904 -10.818 1.00 96.06 123 ALA A O 1
ATOM 922 N N . ALA A 1 124 ? 3.617 -5.347 -12.556 1.00 97.06 124 ALA A N 1
ATOM 923 C CA . ALA A 1 124 ? 3.381 -6.576 -13.307 1.00 97.06 124 ALA A CA 1
ATOM 924 C C . ALA A 1 124 ? 3.875 -7.813 -12.538 1.00 97.06 124 ALA A C 1
ATOM 926 O O . ALA A 1 124 ? 3.161 -8.815 -12.431 1.00 97.06 124 ALA A O 1
ATOM 927 N N . TRP A 1 125 ? 5.066 -7.726 -11.938 1.00 97.00 125 TRP A N 1
ATOM 928 C CA . TRP A 1 125 ? 5.652 -8.797 -11.135 1.00 97.00 125 TRP A CA 1
ATOM 929 C C . TRP A 1 125 ? 4.792 -9.162 -9.912 1.00 97.00 125 TRP A C 1
ATOM 931 O O . TRP A 1 125 ? 4.653 -10.349 -9.588 1.00 97.00 125 TRP A O 1
ATOM 941 N N . LEU A 1 126 ? 4.192 -8.158 -9.262 1.00 97.06 126 LEU A N 1
ATOM 942 C CA . LEU A 1 126 ? 3.292 -8.310 -8.112 1.00 97.06 126 LEU A CA 1
ATOM 943 C C . LEU A 1 126 ? 1.932 -8.885 -8.513 1.00 97.06 126 LEU A C 1
ATOM 945 O O . LEU A 1 126 ? 1.416 -9.761 -7.819 1.00 97.06 126 LEU A O 1
ATOM 949 N N . LYS A 1 127 ? 1.377 -8.454 -9.653 1.00 95.50 127 LYS A N 1
ATOM 950 C CA . LYS A 1 127 ? 0.080 -8.921 -10.164 1.00 95.50 127 LYS A CA 1
ATOM 951 C C . LYS A 1 127 ? 0.063 -10.430 -10.407 1.00 95.50 127 LYS A C 1
ATOM 953 O O . LYS A 1 127 ? -0.863 -11.106 -9.976 1.00 95.50 127 LYS A O 1
ATOM 958 N N . VAL A 1 128 ? 1.112 -10.977 -11.027 1.00 96.31 128 VAL A N 1
ATOM 959 C CA . VAL A 1 128 ? 1.245 -12.432 -11.266 1.00 96.31 128 VAL A CA 1
ATOM 960 C C . VAL A 1 128 ? 1.338 -13.225 -9.954 1.00 96.31 128 VAL A C 1
ATOM 962 O O . VAL A 1 128 ? 1.063 -14.421 -9.920 1.00 96.31 128 VAL A O 1
ATOM 965 N N . ARG A 1 129 ? 1.711 -12.564 -8.854 1.00 94.88 129 ARG A N 1
ATOM 966 C CA . ARG A 1 129 ? 1.845 -13.161 -7.523 1.00 94.88 129 ARG A CA 1
ATOM 967 C C . ARG A 1 129 ? 0.658 -12.877 -6.614 1.00 94.88 129 ARG A C 1
ATOM 969 O O . ARG A 1 129 ? 0.759 -13.228 -5.441 1.00 94.88 129 ARG A O 1
ATOM 976 N N . ASP A 1 130 ? -0.420 -12.277 -7.113 1.00 94.56 130 ASP A N 1
ATOM 977 C CA . ASP A 1 130 ? -1.597 -11.927 -6.312 1.00 94.56 130 ASP A CA 1
ATOM 978 C C . ASP A 1 130 ? -1.221 -11.104 -5.063 1.00 94.56 130 ASP A C 1
ATOM 980 O O . ASP A 1 130 ? -1.516 -11.456 -3.922 1.00 94.56 130 ASP A O 1
ATOM 984 N N . VAL A 1 131 ? -0.430 -10.047 -5.275 1.00 96.38 131 VAL A N 1
ATOM 985 C CA . VAL A 1 131 ? -0.058 -9.088 -4.228 1.00 96.38 131 VAL A CA 1
ATOM 986 C C . VAL A 1 131 ? -0.692 -7.741 -4.551 1.00 96.38 131 VAL A C 1
ATOM 988 O O . VAL A 1 131 ? -0.436 -7.164 -5.615 1.00 96.38 131 VAL A O 1
ATOM 991 N N . ALA A 1 132 ? -1.497 -7.231 -3.617 1.00 97.06 132 ALA A N 1
ATOM 992 C CA . ALA A 1 132 ? -2.111 -5.914 -3.718 1.00 97.06 132 ALA A CA 1
ATOM 993 C C . ALA A 1 132 ? -1.038 -4.838 -3.900 1.00 97.06 132 ALA A C 1
ATOM 995 O O . ALA A 1 132 ? -0.027 -4.819 -3.188 1.00 97.06 132 ALA A O 1
ATOM 996 N N . ASN A 1 133 ? -1.234 -3.953 -4.875 1.00 96.62 133 ASN A N 1
ATOM 997 C CA . ASN A 1 133 ? -0.229 -2.961 -5.212 1.00 96.62 133 ASN A CA 1
ATOM 998 C C . ASN A 1 133 ? -0.822 -1.647 -5.714 1.00 96.62 133 ASN A C 1
ATOM 1000 O O . ASN A 1 133 ? -1.913 -1.615 -6.271 1.00 96.62 133 ASN A O 1
ATOM 1004 N N . TYR A 1 134 ? -0.060 -0.578 -5.504 1.00 95.12 134 TYR A N 1
ATOM 1005 C CA . TYR A 1 134 ? -0.349 0.773 -5.973 1.00 95.12 134 TYR A CA 1
ATOM 1006 C C . TYR A 1 134 ? 0.879 1.298 -6.714 1.00 95.12 134 TYR A C 1
ATOM 1008 O O . TYR A 1 134 ? 1.983 1.297 -6.166 1.00 95.12 134 TYR A O 1
ATOM 1016 N N . VAL A 1 135 ? 0.699 1.729 -7.962 1.00 94.44 135 VAL A N 1
ATOM 1017 C CA . VAL A 1 135 ? 1.796 2.270 -8.769 1.00 94.44 135 VAL A CA 1
ATOM 1018 C C . VAL A 1 135 ? 1.968 3.748 -8.463 1.00 94.44 135 VAL A C 1
ATOM 1020 O O . VAL A 1 135 ? 1.053 4.545 -8.664 1.00 94.44 135 VAL A O 1
ATOM 1023 N N . LYS A 1 136 ? 3.164 4.126 -8.014 1.00 90.06 136 LYS A N 1
ATOM 1024 C CA . LYS A 1 136 ? 3.541 5.520 -7.796 1.00 90.06 136 LYS A CA 1
ATOM 1025 C C . LYS A 1 136 ? 4.938 5.759 -8.339 1.00 90.06 136 LYS A C 1
ATOM 1027 O O . LYS A 1 136 ? 5.934 5.572 -7.641 1.00 90.06 136 LYS A O 1
ATOM 1032 N N . VAL A 1 137 ? 5.010 6.211 -9.588 1.00 83.62 137 VAL A N 1
ATOM 1033 C CA . VAL A 1 137 ? 6.286 6.531 -10.232 1.00 83.62 137 VAL A CA 1
ATOM 1034 C C . VAL A 1 137 ? 6.892 7.757 -9.557 1.00 83.62 137 VAL A C 1
ATOM 1036 O O . VAL A 1 137 ? 6.473 8.896 -9.764 1.00 83.62 137 VAL A O 1
ATOM 1039 N N . LEU A 1 138 ? 7.894 7.516 -8.719 1.00 75.62 138 LEU A N 1
ATOM 1040 C CA . LEU A 1 138 ? 8.623 8.550 -8.006 1.00 75.62 138 LEU A CA 1
ATOM 1041 C C . LEU A 1 138 ? 10.063 8.581 -8.496 1.00 75.62 138 LEU A C 1
ATOM 1043 O O . LEU A 1 138 ? 10.777 7.585 -8.439 1.00 75.62 138 LEU A O 1
ATOM 1047 N N . ARG A 1 139 ? 10.510 9.756 -8.937 1.00 66.00 139 ARG A N 1
ATOM 1048 C CA . ARG A 1 139 ? 11.910 9.985 -9.296 1.00 66.00 139 ARG A CA 1
ATOM 1049 C C . ARG A 1 139 ? 12.624 10.676 -8.140 1.00 66.00 139 ARG A C 1
ATOM 1051 O O . ARG A 1 139 ? 12.126 11.668 -7.600 1.00 66.00 139 ARG A O 1
ATOM 1058 N N . SER A 1 140 ? 13.783 10.146 -7.749 1.00 64.75 140 SER A N 1
ATOM 1059 C CA . SER A 1 140 ? 14.709 10.863 -6.868 1.00 64.75 140 SER A CA 1
ATOM 1060 C C . SER A 1 140 ? 15.119 12.186 -7.521 1.00 64.75 140 SER A C 1
ATOM 1062 O O . SER A 1 140 ? 15.218 12.269 -8.746 1.00 64.75 140 SER A O 1
ATOM 1064 N N . ARG A 1 141 ? 15.416 13.215 -6.714 1.00 58.62 141 ARG A N 1
ATOM 1065 C CA . ARG A 1 141 ? 15.939 14.505 -7.212 1.00 58.62 141 ARG A CA 1
ATOM 1066 C C . ARG A 1 141 ? 17.243 14.343 -8.003 1.00 58.62 141 ARG A C 1
ATOM 1068 O O . ARG A 1 141 ? 17.530 15.177 -8.848 1.00 58.62 141 ARG A O 1
ATOM 1075 N N . THR A 1 142 ? 18.005 13.285 -7.732 1.00 57.81 142 THR A N 1
ATOM 1076 C CA . THR A 1 142 ? 19.268 12.953 -8.410 1.00 57.81 142 THR A CA 1
ATOM 1077 C C . THR A 1 142 ? 19.106 11.935 -9.543 1.00 57.81 142 THR A C 1
ATOM 1079 O O . THR A 1 142 ? 20.090 11.595 -10.187 1.00 57.81 142 THR A O 1
ATOM 1082 N N . GLY A 1 143 ? 17.899 11.405 -9.777 1.00 59.03 143 GLY A N 1
ATOM 1083 C CA . GLY A 1 143 ? 17.663 10.311 -10.730 1.00 59.03 143 GLY A CA 1
ATOM 1084 C C . GLY A 1 143 ? 18.120 8.923 -10.255 1.00 59.03 143 GLY A C 1
ATOM 1085 O O . GLY A 1 143 ? 17.860 7.939 -10.941 1.00 59.03 143 GLY A O 1
ATOM 1086 N N . ASP A 1 144 ? 18.750 8.826 -9.080 1.00 55.75 144 ASP A N 1
ATOM 1087 C CA . ASP A 1 144 ? 19.189 7.559 -8.487 1.00 55.75 144 ASP A CA 1
ATOM 1088 C C . ASP A 1 144 ? 17.990 6.673 -8.080 1.00 55.75 144 ASP A C 1
ATOM 1090 O O . ASP A 1 144 ? 16.974 7.160 -7.571 1.00 55.75 144 ASP A O 1
ATOM 1094 N N . THR A 1 145 ? 18.116 5.367 -8.321 1.00 58.97 145 THR A N 1
ATOM 1095 C CA . THR A 1 145 ? 17.097 4.329 -8.084 1.00 58.97 145 THR A CA 1
ATOM 1096 C C . THR A 1 145 ? 17.515 3.312 -7.011 1.00 58.97 145 THR A C 1
ATOM 1098 O O . THR A 1 145 ? 16.793 2.340 -6.771 1.00 58.97 145 THR A O 1
ATOM 1101 N N . GLY A 1 146 ? 18.661 3.523 -6.350 1.00 55.22 146 GLY A N 1
ATOM 1102 C CA . GLY A 1 146 ? 19.139 2.697 -5.241 1.00 55.22 146 GLY A CA 1
ATOM 1103 C C . GLY A 1 146 ? 18.351 2.883 -3.935 1.00 55.22 146 GLY A C 1
ATOM 1104 O O . GLY A 1 146 ? 17.582 3.834 -3.756 1.00 55.22 146 GLY A O 1
ATOM 1105 N N . ASN A 1 147 ? 18.565 1.984 -2.968 1.00 56.81 147 ASN A N 1
ATOM 1106 C CA . ASN A 1 147 ? 17.843 1.973 -1.683 1.00 56.81 147 ASN A CA 1
ATOM 1107 C C . ASN A 1 147 ? 17.978 3.294 -0.898 1.00 56.81 147 ASN A C 1
ATOM 1109 O O . ASN A 1 147 ? 17.015 3.751 -0.278 1.00 56.81 147 ASN A O 1
ATOM 1113 N N . HIS A 1 148 ? 19.143 3.951 -0.967 1.00 52.81 148 HIS A N 1
ATOM 1114 C CA . HIS A 1 148 ? 19.372 5.242 -0.311 1.00 52.81 148 HIS A CA 1
ATOM 1115 C C . HIS A 1 148 ? 18.548 6.378 -0.935 1.00 52.81 148 HIS A C 1
ATOM 1117 O O . HIS A 1 148 ? 17.912 7.134 -0.198 1.00 52.81 148 HIS A O 1
ATOM 1123 N N . ALA A 1 149 ? 18.461 6.453 -2.265 1.00 54.94 149 ALA A N 1
ATOM 1124 C CA . ALA A 1 149 ? 17.622 7.426 -2.967 1.00 54.94 149 ALA A CA 1
ATOM 1125 C C . ALA A 1 149 ? 16.118 7.165 -2.766 1.00 54.94 149 ALA A C 1
ATOM 1127 O O . ALA A 1 149 ? 15.320 8.097 -2.636 1.00 54.94 149 ALA A O 1
ATOM 1128 N N . THR A 1 150 ? 15.742 5.891 -2.637 1.00 55.91 150 THR A N 1
ATOM 1129 C CA . THR A 1 150 ? 14.361 5.452 -2.383 1.00 55.91 150 THR A CA 1
ATOM 1130 C C . THR A 1 150 ? 13.868 5.864 -0.988 1.00 55.91 150 THR A C 1
ATOM 1132 O O . THR A 1 150 ? 12.685 6.136 -0.786 1.00 55.91 150 THR A O 1
ATOM 1135 N N . SER A 1 151 ? 14.776 6.021 -0.018 1.00 59.22 151 SER A N 1
ATOM 1136 C CA . SER A 1 151 ? 14.425 6.398 1.357 1.00 59.22 151 SER A CA 1
ATOM 1137 C C . SER A 1 151 ? 13.840 7.813 1.499 1.00 59.22 151 SER A C 1
ATOM 1139 O O . SER A 1 151 ? 13.045 8.039 2.406 1.00 59.22 151 SER A O 1
ATOM 1141 N N . GLY A 1 152 ? 14.158 8.755 0.602 1.00 62.22 152 GLY A N 1
ATOM 1142 C CA . GLY A 1 152 ? 13.546 10.095 0.588 1.00 62.22 152 GLY A CA 1
ATOM 1143 C C . GLY A 1 152 ? 12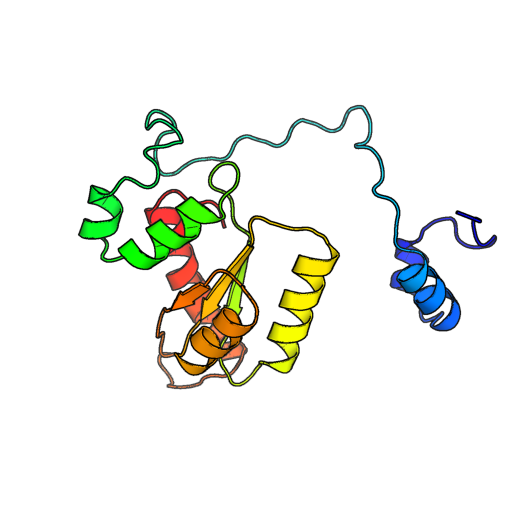.117 10.103 0.031 1.00 62.22 152 GLY A C 1
ATOM 1144 O O . GLY A 1 152 ? 11.338 11.018 0.296 1.00 62.22 152 GLY A O 1
ATOM 1145 N N . LEU A 1 153 ? 11.750 9.057 -0.713 1.00 71.25 153 LEU A N 1
ATOM 1146 C CA . LEU A 1 153 ? 10.438 8.903 -1.339 1.00 71.25 153 LEU A CA 1
ATOM 1147 C C . LEU A 1 153 ? 9.384 8.379 -0.359 1.00 71.25 153 LEU A C 1
ATOM 1149 O O . LEU A 1 153 ? 8.196 8.630 -0.557 1.00 71.25 153 LEU A O 1
ATOM 1153 N N . LYS A 1 154 ? 9.811 7.735 0.737 1.00 78.75 154 LYS A N 1
ATOM 1154 C CA . LYS A 1 154 ? 8.915 7.166 1.754 1.00 78.75 154 LYS A CA 1
ATOM 1155 C C . LYS A 1 154 ? 7.964 8.201 2.347 1.00 78.75 154 LYS A C 1
ATOM 1157 O O . LYS A 1 154 ? 6.804 7.892 2.545 1.00 78.75 154 LYS A O 1
ATOM 1162 N N . PHE A 1 155 ? 8.400 9.448 2.542 1.00 85.94 155 PHE A N 1
ATOM 1163 C CA . PHE A 1 155 ? 7.520 10.491 3.076 1.00 85.94 155 PHE A CA 1
ATOM 1164 C C . PHE A 1 155 ? 6.417 10.884 2.094 1.00 85.94 155 PHE A C 1
ATOM 1166 O O . PHE A 1 155 ? 5.286 11.088 2.512 1.00 85.94 155 PHE A O 1
ATOM 1173 N N . LYS A 1 156 ? 6.704 10.915 0.786 1.00 87.19 156 LYS A N 1
ATOM 1174 C CA . LYS A 1 156 ? 5.671 11.143 -0.238 1.00 87.19 156 LYS A CA 1
ATOM 1175 C C . LYS A 1 156 ? 4.672 9.994 -0.311 1.00 87.19 156 LYS A C 1
ATOM 1177 O O . LYS A 1 156 ? 3.545 10.208 -0.730 1.00 87.19 156 LYS A O 1
ATOM 1182 N N . VAL A 1 157 ? 5.100 8.781 0.024 1.00 90.75 157 VAL A N 1
ATOM 1183 C CA . VAL A 1 157 ? 4.205 7.627 0.130 1.00 90.75 157 VAL A CA 1
ATOM 1184 C C . VAL A 1 157 ? 3.368 7.740 1.405 1.00 90.75 157 VAL A C 1
ATOM 1186 O O . VAL A 1 157 ? 2.150 7.695 1.319 1.00 90.75 157 VAL A O 1
ATOM 1189 N N . LEU A 1 158 ? 3.998 7.983 2.559 1.00 91.88 158 LEU A N 1
ATOM 1190 C CA . LEU A 1 158 ? 3.320 8.162 3.848 1.00 91.88 158 LEU A CA 1
ATOM 1191 C C . LEU A 1 158 ? 2.257 9.266 3.797 1.00 91.88 158 LEU A C 1
ATOM 1193 O O . LEU A 1 158 ? 1.166 9.067 4.316 1.00 91.88 158 LEU A O 1
ATOM 1197 N N . ILE A 1 159 ? 2.550 10.399 3.148 1.00 90.62 159 ILE A N 1
ATOM 1198 C CA . ILE A 1 159 ? 1.584 11.493 2.980 1.00 90.62 159 ILE A CA 1
ATOM 1199 C C . ILE A 1 159 ? 0.317 10.994 2.282 1.00 90.62 159 ILE A C 1
ATOM 1201 O O . ILE A 1 159 ? -0.759 11.258 2.799 1.00 90.62 159 ILE A O 1
ATOM 1205 N N . ASP A 1 160 ? 0.416 10.231 1.188 1.00 92.44 160 ASP A N 1
ATOM 1206 C CA . ASP A 1 160 ? -0.777 9.731 0.489 1.00 92.44 160 ASP A CA 1
ATOM 1207 C C . ASP A 1 160 ? -1.668 8.889 1.411 1.00 92.44 160 ASP A C 1
ATOM 1209 O O . ASP A 1 160 ? -2.873 9.125 1.489 1.00 92.44 160 ASP A O 1
ATOM 1213 N N . PHE A 1 161 ? -1.076 7.926 2.129 1.00 93.94 161 PHE A N 1
ATOM 1214 C CA . PHE A 1 161 ? -1.810 7.058 3.055 1.00 93.94 161 PHE A CA 1
ATOM 1215 C C . PHE A 1 161 ? -2.473 7.869 4.170 1.00 93.94 161 PHE A C 1
ATOM 1217 O O . PHE A 1 161 ? -3.668 7.712 4.421 1.00 93.94 161 PHE A O 1
ATOM 1224 N N . LEU A 1 162 ? -1.730 8.785 4.795 1.00 91.44 162 LEU A N 1
ATOM 1225 C CA . LEU A 1 162 ? -2.257 9.634 5.863 1.00 91.44 162 LEU A CA 1
ATOM 1226 C C . LEU A 1 162 ? -3.360 10.575 5.358 1.00 91.44 162 LEU A C 1
ATOM 1228 O O . LEU A 1 162 ? -4.354 10.773 6.056 1.00 91.44 162 LEU A O 1
ATOM 1232 N N . SER A 1 163 ? -3.228 11.115 4.143 1.00 89.81 163 SER A N 1
ATOM 1233 C CA . SER A 1 163 ? -4.219 12.003 3.525 1.00 89.81 163 SER A CA 1
ATOM 1234 C C . SER A 1 163 ? -5.542 11.303 3.221 1.00 89.81 163 SER A C 1
ATOM 1236 O O . SER A 1 163 ? -6.591 11.937 3.314 1.00 89.81 163 SER A O 1
ATOM 1238 N N . VAL A 1 164 ? -5.521 10.001 2.919 1.00 90.56 164 VAL A N 1
ATOM 1239 C CA . VAL A 1 164 ? -6.747 9.195 2.773 1.00 90.56 164 VAL A CA 1
ATOM 1240 C C . VAL A 1 164 ? -7.226 8.599 4.105 1.00 90.56 164 VAL A C 1
ATOM 1242 O O . VAL A 1 164 ? -8.201 7.855 4.139 1.00 90.56 164 VAL A O 1
ATOM 1245 N N . GLY A 1 165 ? -6.566 8.924 5.222 1.00 89.31 165 GLY A N 1
ATOM 1246 C CA . GLY A 1 165 ? -6.925 8.452 6.561 1.00 89.31 165 GLY A CA 1
ATOM 1247 C C . GLY A 1 165 ? -6.538 6.997 6.841 1.00 89.31 165 GLY A C 1
ATOM 1248 O O . GLY A 1 165 ? -7.171 6.364 7.686 1.00 89.31 165 GLY A O 1
ATOM 1249 N N . CYS A 1 166 ? -5.541 6.466 6.128 1.00 91.31 166 CYS A N 1
ATOM 1250 C CA . CYS A 1 166 ? -5.000 5.121 6.312 1.00 91.31 166 CYS A CA 1
ATOM 1251 C C . CYS A 1 166 ? -3.764 5.175 7.213 1.00 91.31 166 CYS A C 1
ATOM 1253 O O . CYS A 1 166 ? -2.834 5.944 6.971 1.00 91.31 166 CYS A O 1
ATOM 1255 N N . SER A 1 167 ? -3.742 4.328 8.234 1.00 90.94 167 SER A N 1
ATOM 1256 C CA . SER A 1 167 ? -2.545 4.025 9.006 1.00 90.94 167 SER A CA 1
ATOM 12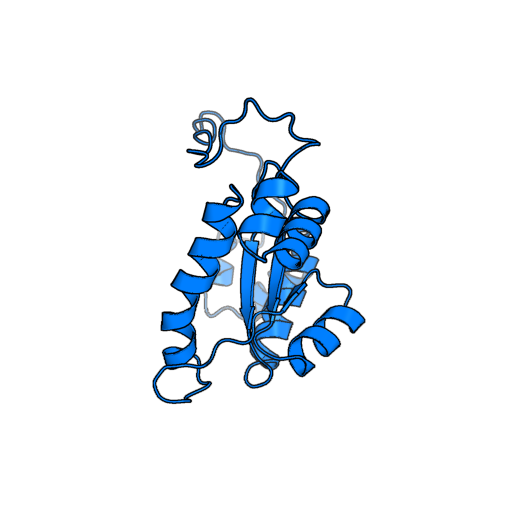57 C C . SER A 1 167 ? -1.660 3.066 8.211 1.00 90.94 167 SER A C 1
ATOM 1259 O O . SER A 1 167 ? -2.159 2.104 7.619 1.00 90.94 167 SER A O 1
ATOM 1261 N N . VAL A 1 168 ? -0.359 3.347 8.180 1.00 91.19 168 VAL A N 1
ATOM 1262 C CA . VAL A 1 168 ? 0.646 2.648 7.367 1.00 91.19 168 VAL A CA 1
ATOM 1263 C C . VAL A 1 168 ? 1.977 2.542 8.099 1.00 91.19 168 VAL A C 1
ATOM 1265 O O . VAL A 1 168 ? 2.293 3.485 8.863 1.00 91.19 168 VAL A O 1
#

InterPro domains:
  IPR044290 Arabinosyltransferase RRA1/2/3 [PTHR46581] (51-168)

Foldseek 3Di:
DDPPPDDPDPVCVCPDPPVVVVVVPVVVDDDDDPDDPPDDDPDDDPFPDDPVQPLLCALPPVLCVVVVNVLVRVLQSVQPDSLEAAEAEDEPVPVVVVVVVVVVCVVVVRRRYAYAYLDVVVVVVCVVVVGRYDYDNDAQPVNDPDPVSVVVCVVVVVCSSSSSRHHD

Secondary structure (DSSP, 8-state):
----TT-S-HHHHHHSS-HHHHHHHHHH-PPPPPPPTTPPPPPPP--SS-TTS-GGG-S-HHHHHHHT-HHHHHHHHHH-BTTB-EEEEE-GGGHHHHHHHHHHHHHTT--SEEEEESSHHHHHHHHTTT--EEE-----TT---SHHHHTTTHHHHHHHHHHTT-B-